Protein AF-A0A7V2UCG8-F1 (afdb_monomer)

Radius of gyration: 23.98 Å; Cα contacts (8 Å, |Δi|>4): 33; chains: 1; bounding box: 62×59×48 Å

Nearest PDB structures (foldseek):
  3lsq-assembly1_A  TM=7.435E-01  e=4.014E+00  Trypanosoma brucei
  5n9j-assembly1_Z  TM=5.204E-01  e=4.277E+00  Schizosaccharomyces pombe

Mean predicted aligned error: 13.53 Å

Foldseek 3Di:
DVLVVLLVVLVVLLVVLVVVLVVPPDDPVRNVVSVVSNVVSVVSNVVSVVVVVVVVVVVVVVVPDDDDDDDPPPDDDDDDPPPDDPDPPPPDDDDD

pLDDT: mean 77.51, std 19.02, range [41.94, 97.88]

Secondary structure (DSSP, 8-state):
-HHHHHHHHHHHHHHHHHHHHHTT-S-HHHHHHHHHHHHHHHHHHHHHHHHHHHHHHHHHHHTT------------S-----PPPPP---------

Sequence (96 aa):
MAKRLSFEKSLETLEKIVAELESGRLTLDEALERYELGMAAYKECMEVLAAAERRIEVLLKRDGGTFETKPLKLAGSAEGEPGPAPRDETEGADGS

Solvent-accessible surface area (backbone atoms only — not comparable to full-atom values): 6099 Å² total; per-residue (Å²): 109,74,68,54,56,50,35,57,49,26,46,55,52,28,53,52,37,51,55,51,60,72,60,70,79,59,54,72,68,56,43,50,54,42,49,55,53,30,55,51,26,48,50,54,36,50,56,46,50,55,53,50,50,54,52,51,53,56,53,40,65,74,71,75,62,89,82,90,85,73,85,86,77,79,88,76,82,90,84,74,82,83,70,83,74,83,78,84,83,78,83,73,83,83,90,132

Structure (mmCIF, N/CA/C/O backbone):
data_AF-A0A7V2UCG8-F1
#
_entry.id   AF-A0A7V2UCG8-F1
#
loop_
_atom_site.group_PDB
_atom_site.id
_atom_site.type_symbol
_atom_site.label_atom_id
_atom_site.label_alt_id
_atom_site.label_comp_id
_atom_site.label_asym_id
_atom_site.label_entity_id
_atom_site.label_seq_id
_atom_site.pdbx_PDB_ins_code
_atom_site.Cartn_x
_atom_site.Cartn_y
_atom_site.Cartn_z
_atom_site.occupancy
_atom_site.B_iso_or_equiv
_atom_site.auth_seq_id
_atom_site.auth_comp_id
_atom_site.auth_asym_id
_atom_site.auth_atom_id
_atom_site.pdbx_PDB_model_num
ATOM 1 N N . MET A 1 1 ? 14.585 -8.733 -8.674 1.00 53.81 1 MET A N 1
ATOM 2 C CA . MET A 1 1 ? 13.872 -9.591 -7.705 1.00 53.81 1 MET A CA 1
ATOM 3 C C . MET A 1 1 ? 13.408 -8.803 -6.485 1.00 53.81 1 MET A C 1
ATOM 5 O O . MET A 1 1 ? 12.205 -8.708 -6.313 1.00 53.81 1 MET A O 1
ATOM 9 N N . ALA A 1 2 ? 14.298 -8.150 -5.722 1.00 63.06 2 ALA A N 1
ATOM 10 C CA . ALA A 1 2 ? 13.929 -7.401 -4.506 1.00 63.06 2 ALA A CA 1
ATOM 11 C C . ALA A 1 2 ? 12.789 -6.375 -4.695 1.00 63.06 2 ALA A C 1
ATOM 13 O O . ALA A 1 2 ? 11.828 -6.384 -3.941 1.00 63.06 2 ALA A O 1
ATOM 14 N N . LYS A 1 3 ? 12.840 -5.568 -5.764 1.00 67.38 3 LYS A N 1
ATOM 15 C CA . LYS A 1 3 ? 11.805 -4.561 -6.060 1.00 67.38 3 LYS A CA 1
ATOM 16 C C . LYS A 1 3 ? 10.456 -5.144 -6.518 1.00 67.38 3 LYS A C 1
ATOM 18 O O . LYS A 1 3 ? 9.437 -4.478 -6.447 1.00 67.38 3 LYS A O 1
ATOM 23 N N . ARG A 1 4 ? 10.446 -6.394 -6.996 1.00 70.81 4 ARG A N 1
ATOM 24 C CA . ARG A 1 4 ? 9.205 -7.110 -7.326 1.00 70.81 4 ARG A CA 1
ATOM 25 C C . ARG A 1 4 ? 8.577 -7.665 -6.051 1.00 70.81 4 ARG A C 1
ATOM 27 O O . ARG A 1 4 ? 7.398 -7.467 -5.831 1.00 70.81 4 ARG A O 1
ATOM 34 N N . LEU A 1 5 ? 9.400 -8.262 -5.185 1.00 75.06 5 LEU A N 1
ATOM 35 C CA . LEU A 1 5 ? 8.973 -8.708 -3.858 1.00 75.06 5 LEU A CA 1
ATOM 36 C C . LEU A 1 5 ? 8.410 -7.560 -3.010 1.00 75.06 5 LEU A C 1
ATOM 38 O O . LEU A 1 5 ? 7.458 -7.781 -2.275 1.00 75.06 5 LEU A O 1
ATOM 42 N N . SER A 1 6 ? 8.976 -6.350 -3.115 1.00 85.56 6 SER A N 1
ATOM 43 C CA . SER A 1 6 ? 8.427 -5.185 -2.415 1.00 85.56 6 SER A CA 1
ATOM 44 C C . SER A 1 6 ? 7.045 -4.804 -2.944 1.00 85.56 6 SER A C 1
ATOM 46 O O . SER A 1 6 ? 6.158 -4.583 -2.140 1.00 85.56 6 SER A O 1
ATOM 48 N N . PHE A 1 7 ? 6.830 -4.804 -4.265 1.00 93.25 7 PHE A N 1
ATOM 49 C CA . PHE A 1 7 ? 5.515 -4.503 -4.840 1.00 93.25 7 PHE A CA 1
ATOM 50 C C . PHE A 1 7 ? 4.439 -5.504 -4.416 1.00 93.25 7 PHE A C 1
ATOM 52 O O . PHE A 1 7 ? 3.412 -5.087 -3.899 1.00 93.25 7 PHE A O 1
ATOM 59 N N . GLU A 1 8 ? 4.687 -6.806 -4.596 1.00 94.31 8 GLU A N 1
ATOM 60 C CA . GLU A 1 8 ? 3.710 -7.850 -4.241 1.00 94.31 8 GLU A CA 1
ATOM 61 C C . GLU A 1 8 ? 3.337 -7.768 -2.753 1.00 94.31 8 GLU A C 1
ATOM 63 O O . GLU A 1 8 ? 2.174 -7.894 -2.389 1.00 94.31 8 GLU A O 1
ATOM 68 N N . LYS A 1 9 ? 4.320 -7.481 -1.889 1.00 93.56 9 LYS A N 1
ATOM 69 C CA . LYS A 1 9 ? 4.094 -7.329 -0.451 1.00 93.56 9 LYS A CA 1
ATOM 70 C C . LYS A 1 9 ? 3.285 -6.074 -0.114 1.00 93.56 9 LYS A C 1
ATOM 72 O O . LYS A 1 9 ? 2.348 -6.167 0.671 1.00 93.56 9 LYS A O 1
ATOM 77 N N . SER A 1 10 ? 3.634 -4.915 -0.678 1.00 93.50 10 SER A N 1
ATOM 78 C CA . SER A 1 10 ? 2.895 -3.668 -0.433 1.00 93.50 10 SER A CA 1
ATOM 79 C C . SER A 1 10 ? 1.465 -3.759 -0.983 1.00 93.50 10 SER A C 1
ATOM 81 O O . SER A 1 10 ? 0.538 -3.267 -0.344 1.00 93.50 10 SER A O 1
ATOM 83 N N . LEU A 1 11 ? 1.260 -4.459 -2.105 1.00 96.12 11 LEU A N 1
ATOM 84 C CA . LEU A 1 11 ? -0.066 -4.736 -2.659 1.00 96.12 11 LEU A CA 1
ATOM 85 C C . LEU A 1 11 ? -0.887 -5.647 -1.737 1.00 96.12 11 LEU A C 1
ATOM 87 O O . LEU A 1 11 ? -2.005 -5.288 -1.384 1.00 96.12 11 LEU A O 1
ATOM 91 N N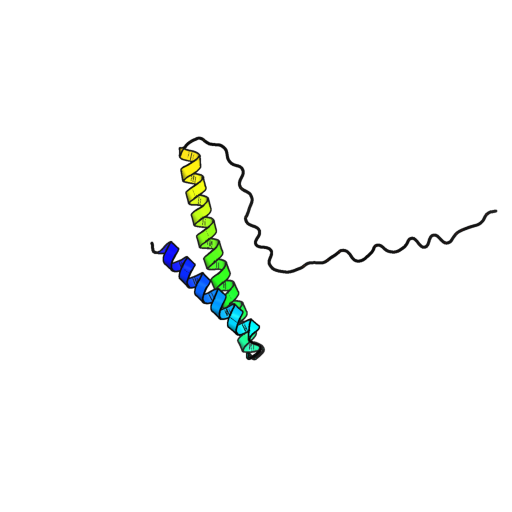 . GLU A 1 12 ? -0.316 -6.759 -1.269 1.00 97.00 12 GLU A N 1
ATOM 92 C CA . GLU A 1 12 ? -0.983 -7.664 -0.323 1.00 97.00 12 GLU A CA 1
ATOM 93 C C . GLU A 1 12 ? -1.357 -6.940 0.985 1.00 97.00 12 GLU A C 1
ATOM 95 O O . GLU A 1 12 ? -2.431 -7.150 1.551 1.00 97.00 12 GLU A O 1
ATOM 100 N N . THR A 1 13 ? -0.478 -6.068 1.487 1.00 95.12 13 THR A N 1
ATOM 101 C CA . THR A 1 13 ? -0.776 -5.225 2.651 1.00 95.12 13 THR A CA 1
ATOM 102 C C . THR A 1 13 ? -1.941 -4.278 2.373 1.00 95.12 13 THR A C 1
ATOM 104 O O . THR A 1 13 ? -2.835 -4.170 3.210 1.00 95.12 13 THR A O 1
ATOM 107 N N . LEU A 1 14 ? -1.963 -3.625 1.210 1.00 96.94 14 LEU A N 1
ATOM 108 C CA . LEU A 1 14 ? -3.042 -2.718 0.829 1.00 96.94 14 LEU A CA 1
ATOM 109 C C . LEU A 1 14 ? -4.390 -3.449 0.721 1.00 96.94 14 LEU A C 1
ATOM 111 O O . LEU A 1 14 ? -5.383 -2.964 1.256 1.00 96.94 14 LEU A O 1
ATOM 115 N N . GLU A 1 15 ? -4.425 -4.629 0.101 1.00 97.44 15 GLU A N 1
ATOM 116 C CA . GLU A 1 15 ? -5.635 -5.457 -0.022 1.00 97.44 15 GLU A CA 1
ATOM 117 C C . GLU A 1 15 ? -6.198 -5.861 1.345 1.00 97.44 15 GLU A C 1
ATOM 119 O O . GLU A 1 15 ? -7.405 -5.768 1.577 1.00 97.44 15 GLU A O 1
ATOM 124 N N . LYS A 1 16 ? -5.326 -6.259 2.280 1.00 97.44 16 LYS A N 1
ATOM 125 C CA . LYS A 1 16 ? -5.729 -6.584 3.657 1.00 97.44 16 LYS A CA 1
ATOM 126 C C . LYS A 1 16 ? -6.340 -5.381 4.362 1.00 97.44 16 LYS A C 1
ATOM 128 O O . LYS A 1 16 ? -7.400 -5.511 4.964 1.00 97.44 16 LYS A O 1
ATOM 133 N N . ILE A 1 17 ? -5.702 -4.219 4.248 1.00 97.25 17 ILE A N 1
ATOM 134 C CA . ILE A 1 17 ? -6.181 -2.978 4.861 1.00 97.25 17 ILE A CA 1
ATOM 135 C C . ILE A 1 17 ? -7.555 -2.592 4.311 1.00 97.25 17 ILE A C 1
ATOM 137 O O . ILE A 1 17 ? -8.449 -2.262 5.087 1.00 97.25 17 ILE A O 1
ATOM 141 N N . VAL A 1 18 ? -7.752 -2.674 2.991 1.00 97.19 18 VAL A N 1
ATOM 142 C CA . VAL A 1 18 ? -9.056 -2.411 2.365 1.00 97.19 18 VAL A CA 1
ATOM 143 C C . VAL A 1 18 ? -10.114 -3.371 2.906 1.00 97.19 18 VAL A C 1
ATOM 145 O O . VAL A 1 18 ? -11.158 -2.916 3.363 1.00 97.19 18 VAL A O 1
ATOM 148 N N . ALA A 1 19 ? -9.826 -4.674 2.959 1.00 97.25 19 ALA A N 1
ATOM 149 C CA . ALA A 1 19 ? -10.766 -5.660 3.494 1.00 97.25 19 ALA A CA 1
ATOM 150 C C . ALA A 1 19 ? -11.136 -5.398 4.968 1.00 97.25 19 ALA A C 1
ATOM 152 O O . ALA A 1 19 ? -12.268 -5.638 5.392 1.00 97.25 19 ALA A O 1
ATOM 153 N N . GLU A 1 20 ? -10.194 -4.902 5.770 1.00 96.06 20 GLU A N 1
ATOM 154 C CA . GLU A 1 20 ? -10.429 -4.550 7.170 1.00 96.06 20 GLU A CA 1
ATOM 155 C C . GLU A 1 20 ? -11.283 -3.285 7.310 1.00 96.06 20 GLU A C 1
ATOM 157 O O . GLU A 1 20 ? -12.219 -3.280 8.114 1.00 96.06 20 GLU A O 1
ATOM 162 N N . LEU A 1 21 ? -11.021 -2.256 6.499 1.00 96.25 21 LEU A N 1
ATOM 163 C CA . LEU A 1 21 ? -11.820 -1.028 6.437 1.00 96.25 21 LEU A CA 1
ATOM 164 C C . LEU A 1 21 ? -13.256 -1.310 5.971 1.00 96.25 21 LEU A C 1
ATOM 166 O O . LEU A 1 21 ? -14.210 -0.835 6.585 1.00 96.25 21 LEU A O 1
ATOM 170 N N . GLU A 1 22 ? -13.425 -2.142 4.944 1.00 96.56 22 GLU A N 1
ATOM 171 C CA . GLU A 1 22 ? -14.735 -2.550 4.418 1.00 96.56 22 GLU A CA 1
ATOM 172 C C . GLU A 1 22 ? -15.511 -3.454 5.383 1.00 96.56 22 GLU A C 1
ATOM 174 O O . GLU A 1 22 ? -16.734 -3.558 5.294 1.00 96.56 22 GLU A O 1
ATOM 179 N N . SER A 1 23 ? -14.829 -4.092 6.341 1.00 95.56 23 SER A N 1
ATOM 180 C CA . SER A 1 23 ? -15.482 -4.987 7.299 1.00 95.56 23 SER A CA 1
ATOM 181 C C . SER A 1 23 ? -16.434 -4.275 8.263 1.00 95.56 23 SER A C 1
ATOM 183 O O . SER A 1 23 ? -17.281 -4.934 8.869 1.00 95.56 23 SER A O 1
ATOM 185 N N . GLY A 1 24 ? -16.272 -2.959 8.452 1.00 91.44 24 GLY A N 1
ATOM 186 C CA . GLY A 1 24 ? -17.095 -2.147 9.352 1.00 91.44 24 GLY A CA 1
ATOM 187 C C . GLY A 1 24 ? -16.962 -2.494 10.841 1.00 91.44 24 GLY A C 1
ATOM 188 O O . GLY A 1 24 ? -17.786 -2.064 11.642 1.00 91.44 24 GLY A O 1
ATOM 189 N N . ARG A 1 25 ? -15.956 -3.294 11.226 1.00 94.56 25 ARG A N 1
ATOM 190 C CA . ARG A 1 25 ? -15.730 -3.735 12.617 1.00 94.56 25 ARG A CA 1
ATOM 191 C C . ARG A 1 25 ? -14.736 -2.873 13.396 1.00 94.56 25 ARG A C 1
ATOM 193 O O . ARG A 1 25 ? -14.522 -3.139 14.574 1.00 94.56 25 ARG A O 1
ATOM 200 N N . LEU A 1 26 ? -14.110 -1.904 12.736 1.00 96.44 26 LEU A N 1
ATOM 201 C CA . LEU A 1 26 ? -13.096 -1.040 13.329 1.00 96.44 26 LEU A CA 1
ATOM 202 C C . LEU A 1 26 ? -13.754 0.140 14.044 1.00 96.44 26 LEU A C 1
ATOM 204 O O . LEU A 1 26 ? -14.752 0.695 13.579 1.00 96.44 26 LEU A O 1
ATOM 208 N N . THR A 1 27 ? -13.165 0.545 15.160 1.00 97.88 27 THR A N 1
ATOM 209 C CA . THR A 1 27 ? -13.423 1.858 15.752 1.00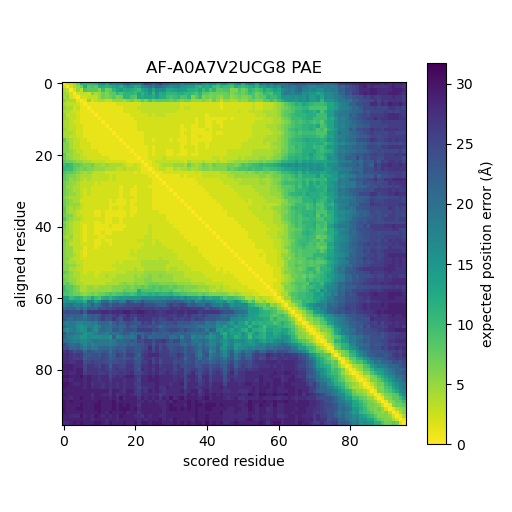 97.88 27 THR A CA 1
ATOM 210 C C . THR A 1 27 ? -12.895 2.971 14.840 1.00 97.88 27 THR A C 1
ATOM 212 O O . THR A 1 27 ? -12.146 2.718 13.896 1.00 97.88 27 THR A O 1
ATOM 215 N N . LEU A 1 28 ? -13.281 4.221 15.112 1.00 96.94 28 LEU A N 1
ATOM 216 C CA . LEU A 1 28 ? -12.821 5.368 14.324 1.00 96.94 28 LEU A CA 1
ATOM 217 C C . LEU A 1 28 ? -11.290 5.490 14.324 1.00 96.94 28 LEU A C 1
ATOM 219 O O . LEU A 1 28 ? -10.699 5.649 13.260 1.00 96.94 28 LEU A O 1
ATOM 223 N N . ASP A 1 29 ? -10.664 5.377 15.495 1.00 97.56 29 ASP A N 1
ATOM 224 C CA . ASP A 1 29 ? -9.211 5.502 15.630 1.00 97.56 29 ASP A CA 1
ATOM 225 C C . ASP A 1 29 ? -8.489 4.373 14.881 1.00 97.56 29 ASP A C 1
ATOM 227 O O . ASP A 1 29 ? -7.574 4.629 14.102 1.00 97.56 29 ASP A O 1
ATOM 231 N N . GLU A 1 30 ? -8.968 3.131 15.008 1.00 97.19 30 GLU A N 1
ATOM 232 C CA . GLU A 1 30 ? -8.420 1.999 14.253 1.00 97.19 30 GLU A CA 1
ATOM 233 C C . GLU A 1 30 ? -8.600 2.179 12.741 1.00 97.19 30 GLU A C 1
ATOM 235 O O . GLU A 1 30 ? -7.696 1.869 11.967 1.00 97.19 30 GLU A O 1
ATOM 240 N N . ALA A 1 31 ? -9.748 2.689 12.289 1.00 96.88 31 ALA A N 1
ATOM 241 C CA . ALA A 1 31 ? -9.983 2.954 10.873 1.00 96.88 31 ALA A CA 1
ATOM 242 C C . ALA A 1 31 ? -9.024 4.025 10.328 1.00 96.88 31 ALA A C 1
ATOM 244 O O . ALA A 1 31 ? -8.515 3.878 9.215 1.00 96.88 31 ALA A O 1
ATOM 245 N N . LEU A 1 32 ? -8.731 5.067 11.111 1.00 97.62 32 LEU A N 1
ATOM 246 C CA . LEU A 1 32 ? -7.750 6.093 10.754 1.00 97.62 32 LEU A CA 1
ATOM 247 C C . LEU A 1 32 ? -6.335 5.511 10.660 1.00 97.62 32 LEU A C 1
ATOM 249 O O . LEU A 1 32 ? -5.659 5.728 9.655 1.00 97.62 32 LEU A O 1
ATOM 253 N N . GLU A 1 33 ? -5.918 4.699 11.633 1.00 97.62 33 GLU A N 1
ATOM 254 C CA . GLU A 1 33 ? -4.619 4.016 11.591 1.00 97.62 33 GLU A CA 1
ATOM 255 C C . GLU A 1 33 ? -4.488 3.110 10.357 1.00 97.62 33 GLU A C 1
ATOM 257 O O . GLU A 1 33 ? -3.473 3.130 9.654 1.00 97.62 33 GLU A O 1
ATOM 262 N N . ARG A 1 34 ? -5.530 2.326 10.044 1.00 97.62 34 ARG A N 1
ATOM 263 C CA . ARG A 1 34 ? -5.544 1.468 8.850 1.00 97.62 34 ARG A CA 1
ATOM 264 C C . ARG A 1 34 ? -5.478 2.288 7.571 1.00 97.62 34 ARG A C 1
ATOM 266 O O . ARG A 1 34 ? -4.732 1.922 6.666 1.00 97.62 34 ARG A O 1
ATOM 273 N N . TYR A 1 35 ? -6.191 3.406 7.501 1.00 95.81 35 TYR A N 1
ATOM 274 C CA . TYR A 1 35 ? -6.132 4.303 6.352 1.00 95.81 35 TYR A CA 1
ATOM 275 C C . TYR A 1 35 ? -4.723 4.871 6.128 1.00 95.81 35 TYR A C 1
ATOM 277 O O . TYR A 1 35 ? -4.218 4.830 5.005 1.00 95.81 35 TYR A O 1
ATOM 285 N N . GLU A 1 36 ? -4.048 5.345 7.178 1.00 97.31 36 GLU A N 1
ATOM 286 C CA . GLU A 1 36 ? -2.680 5.871 7.078 1.00 97.31 36 GLU A CA 1
ATOM 287 C C . GLU A 1 36 ? -1.688 4.812 6.584 1.00 97.31 36 GLU A C 1
ATOM 289 O O . GLU A 1 36 ? -0.896 5.070 5.669 1.00 97.31 36 GLU A O 1
ATOM 294 N N . LEU A 1 37 ? -1.775 3.595 7.128 1.00 96.44 37 LEU A N 1
ATOM 295 C CA . LEU A 1 37 ? -0.978 2.456 6.671 1.00 96.44 37 LEU A CA 1
ATOM 296 C C . LEU A 1 37 ? -1.287 2.096 5.211 1.00 96.44 37 LEU A C 1
ATOM 298 O O . LEU A 1 37 ? -0.368 1.827 4.433 1.00 96.44 37 LEU A O 1
ATOM 302 N N . GLY A 1 38 ? -2.559 2.145 4.814 1.00 96.19 38 GLY A N 1
ATOM 303 C CA . GLY A 1 38 ? -2.991 1.902 3.439 1.00 96.19 38 GLY A CA 1
ATOM 304 C C . GLY A 1 38 ? -2.404 2.929 2.477 1.00 96.19 38 GLY A C 1
ATOM 305 O O . GLY A 1 38 ? -1.868 2.574 1.429 1.00 96.19 38 GLY A O 1
ATOM 306 N N . MET A 1 39 ? -2.402 4.205 2.863 1.00 96.50 39 MET A N 1
ATOM 307 C CA . MET A 1 39 ? -1.796 5.280 2.078 1.00 96.50 39 MET A CA 1
ATOM 308 C C . MET A 1 39 ? -0.281 5.116 1.925 1.00 96.50 39 MET A C 1
ATOM 310 O O . MET A 1 39 ? 0.261 5.433 0.862 1.00 96.50 39 MET A O 1
ATOM 314 N N . ALA A 1 40 ? 0.414 4.621 2.951 1.00 95.25 40 ALA A N 1
ATOM 315 C CA . ALA A 1 40 ? 1.837 4.307 2.860 1.00 95.25 40 ALA A CA 1
ATOM 316 C C . ALA A 1 40 ? 2.097 3.151 1.878 1.00 95.25 40 ALA A C 1
ATOM 318 O O . ALA A 1 40 ? 2.898 3.305 0.954 1.00 95.25 40 ALA A O 1
ATOM 319 N N . ALA A 1 41 ? 1.360 2.043 2.006 1.00 94.62 41 ALA A N 1
ATOM 320 C CA . ALA A 1 41 ? 1.467 0.896 1.104 1.00 94.62 41 ALA A CA 1
ATOM 321 C C . ALA A 1 41 ? 1.142 1.271 -0.356 1.00 94.62 41 ALA A C 1
ATOM 323 O O . ALA A 1 41 ? 1.860 0.886 -1.281 1.00 94.62 41 ALA A O 1
ATOM 324 N N . TYR A 1 42 ? 0.114 2.098 -0.570 1.00 93.69 42 TYR A N 1
ATOM 325 C CA . TYR A 1 42 ? -0.234 2.636 -1.886 1.00 93.69 42 TYR A CA 1
ATOM 326 C C . TYR A 1 42 ? 0.917 3.437 -2.510 1.00 93.69 42 TYR A C 1
ATOM 328 O O . TYR A 1 42 ? 1.256 3.229 -3.678 1.00 93.69 42 TYR A O 1
ATOM 336 N N . LYS A 1 43 ? 1.550 4.332 -1.740 1.00 93.81 43 LYS A N 1
ATOM 337 C CA . LYS A 1 43 ? 2.695 5.122 -2.222 1.00 93.81 43 LYS A CA 1
ATOM 338 C C . LYS A 1 43 ? 3.854 4.225 -2.649 1.00 93.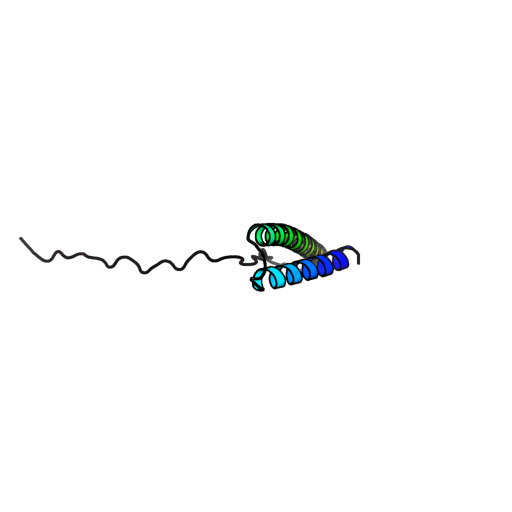81 43 LYS A C 1
ATOM 340 O O . LYS A 1 43 ? 4.393 4.426 -3.735 1.00 93.81 43 LYS A O 1
ATOM 345 N N . GLU A 1 44 ? 4.189 3.208 -1.859 1.00 92.75 44 GLU A N 1
ATOM 346 C CA . GLU A 1 44 ? 5.239 2.246 -2.214 1.00 92.75 44 GLU A CA 1
ATOM 347 C C . GLU A 1 44 ? 4.930 1.514 -3.528 1.00 92.75 44 GLU A C 1
ATOM 349 O O . GLU A 1 44 ? 5.799 1.407 -4.400 1.00 92.75 44 GLU A O 1
ATOM 354 N N . CYS A 1 45 ? 3.684 1.066 -3.719 1.00 93.12 45 CYS A N 1
ATOM 355 C CA . CYS A 1 45 ? 3.244 0.458 -4.975 1.00 93.12 45 CYS A CA 1
ATOM 356 C C . CYS A 1 45 ? 3.477 1.400 -6.164 1.00 93.12 45 CYS A C 1
ATOM 358 O O . CYS A 1 45 ? 4.073 1.000 -7.169 1.00 93.12 45 CYS A O 1
ATOM 360 N N . MET A 1 46 ? 3.067 2.665 -6.039 1.00 92.81 46 MET A N 1
ATOM 361 C CA . MET A 1 46 ? 3.230 3.666 -7.096 1.00 92.81 46 MET A CA 1
ATOM 362 C C . MET A 1 46 ? 4.701 3.946 -7.416 1.00 92.81 46 MET A C 1
ATOM 364 O O . MET A 1 46 ? 5.073 4.036 -8.586 1.00 92.81 46 MET A O 1
ATOM 368 N N . GLU A 1 47 ? 5.570 4.025 -6.410 1.00 91.94 47 GLU A N 1
ATOM 369 C CA . GLU A 1 47 ? 7.007 4.227 -6.618 1.00 91.94 47 GLU A CA 1
ATOM 370 C C . GLU A 1 47 ? 7.669 3.062 -7.360 1.00 91.94 47 GLU A C 1
ATOM 372 O O . GLU A 1 47 ? 8.578 3.260 -8.184 1.00 91.94 47 GLU A O 1
ATOM 377 N N . VAL A 1 48 ? 7.231 1.831 -7.084 1.00 90.88 48 VAL A N 1
ATOM 378 C CA . VAL A 1 48 ? 7.721 0.657 -7.804 1.00 90.88 48 VAL A CA 1
ATOM 379 C C . VAL A 1 48 ? 7.258 0.680 -9.257 1.00 90.88 48 VAL A C 1
ATOM 381 O O . VAL A 1 48 ? 8.099 0.499 -10.145 1.00 90.88 48 VAL A O 1
ATOM 384 N N . LEU A 1 49 ? 5.974 0.951 -9.505 1.00 92.19 49 LEU A N 1
ATOM 385 C CA . LEU A 1 49 ? 5.415 1.037 -10.855 1.00 92.19 49 LEU A CA 1
ATOM 386 C C . LEU A 1 49 ? 6.085 2.145 -11.673 1.00 92.19 49 LEU A C 1
ATOM 388 O O . LEU A 1 49 ? 6.563 1.881 -12.774 1.00 92.19 49 LEU A O 1
ATOM 392 N N . ALA A 1 50 ? 6.251 3.339 -11.103 1.00 89.31 50 ALA A N 1
ATOM 393 C CA . ALA A 1 50 ? 6.924 4.453 -11.768 1.00 89.31 50 ALA A CA 1
ATOM 394 C C . ALA A 1 50 ? 8.384 4.120 -12.125 1.00 89.31 50 ALA A C 1
ATOM 396 O O . ALA A 1 50 ? 8.907 4.533 -13.159 1.00 89.31 50 ALA A O 1
ATOM 397 N N . ALA A 1 51 ? 9.083 3.359 -11.278 1.00 88.25 51 ALA A N 1
ATOM 398 C CA . ALA A 1 51 ? 10.433 2.907 -11.598 1.00 88.25 51 ALA A CA 1
ATOM 399 C C . ALA A 1 51 ? 10.461 1.840 -12.705 1.00 88.25 51 ALA A C 1
ATOM 401 O O . ALA A 1 51 ? 11.422 1.798 -13.477 1.00 88.25 51 ALA A O 1
ATOM 402 N N . ALA A 1 52 ? 9.446 0.976 -12.773 1.00 88.19 52 ALA A N 1
ATOM 403 C CA . ALA A 1 52 ? 9.305 -0.003 -13.845 1.00 88.19 52 ALA A CA 1
ATOM 404 C C . ALA A 1 52 ? 9.023 0.688 -15.187 1.00 88.19 52 ALA A C 1
ATOM 406 O O . ALA A 1 52 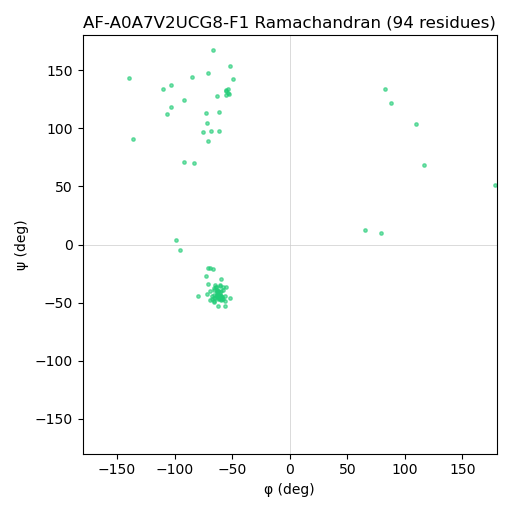? 9.699 0.383 -16.168 1.00 88.19 52 ALA A O 1
ATOM 407 N N . GLU A 1 53 ? 8.123 1.672 -15.203 1.00 88.00 53 GLU A N 1
ATOM 408 C CA . GLU A 1 53 ? 7.814 2.503 -16.372 1.00 88.00 53 GLU A CA 1
ATOM 409 C C . GLU A 1 53 ? 9.073 3.185 -16.922 1.00 88.00 53 GLU A C 1
ATOM 411 O O . GLU A 1 53 ? 9.446 2.949 -18.069 1.00 88.00 53 GLU A O 1
ATOM 416 N N . ARG A 1 54 ? 9.830 3.902 -16.077 1.00 87.38 54 ARG A N 1
ATOM 417 C CA . ARG A 1 54 ? 11.104 4.529 -16.488 1.00 87.38 54 ARG A CA 1
ATOM 418 C C . ARG A 1 54 ? 12.096 3.532 -17.084 1.00 87.38 54 ARG A C 1
ATOM 420 O O . ARG A 1 54 ? 12.850 3.862 -17.997 1.00 87.38 54 ARG A O 1
ATOM 427 N N . ARG A 1 55 ? 12.139 2.304 -16.560 1.00 85.56 55 ARG A N 1
ATOM 428 C CA . ARG A 1 55 ? 13.029 1.264 -17.089 1.00 85.56 55 ARG A CA 1
ATOM 429 C C . ARG A 1 55 ? 12.589 0.807 -18.479 1.00 85.56 55 ARG A C 1
ATOM 431 O O . ARG A 1 55 ? 13.453 0.597 -19.325 1.00 85.56 55 ARG A O 1
ATOM 438 N N . ILE A 1 56 ? 11.284 0.670 -18.708 1.00 85.25 56 ILE A N 1
ATOM 439 C CA . ILE A 1 56 ? 10.715 0.358 -20.023 1.00 85.25 56 ILE A CA 1
ATOM 440 C C . ILE A 1 56 ? 11.036 1.487 -21.008 1.00 85.25 56 ILE A C 1
ATOM 442 O O . ILE A 1 56 ? 11.569 1.213 -22.079 1.00 85.25 56 ILE A O 1
ATOM 446 N N . GLU A 1 57 ? 10.831 2.749 -20.621 1.00 81.94 57 GLU A N 1
ATOM 447 C CA . GLU A 1 57 ? 11.156 3.911 -21.459 1.00 81.94 57 GLU A CA 1
ATOM 448 C C . GLU A 1 57 ? 12.625 3.928 -21.906 1.00 81.94 57 GLU A C 1
ATOM 450 O O . GLU A 1 57 ? 12.920 4.180 -23.073 1.00 81.94 57 GLU A O 1
ATOM 455 N N . VAL A 1 58 ? 13.567 3.653 -20.996 1.00 80.81 58 VAL A N 1
ATOM 456 C CA . VAL A 1 58 ? 15.004 3.622 -21.322 1.00 80.81 58 VAL A CA 1
ATOM 457 C C . VAL A 1 58 ? 15.344 2.489 -22.292 1.00 80.81 58 VAL A C 1
ATOM 459 O O . VAL A 1 58 ? 16.181 2.685 -23.174 1.00 80.81 58 VAL A O 1
ATOM 462 N N . LEU A 1 59 ? 14.723 1.316 -22.140 1.00 76.88 59 LEU A N 1
ATOM 463 C CA . LEU A 1 59 ? 14.928 0.191 -23.056 1.00 76.88 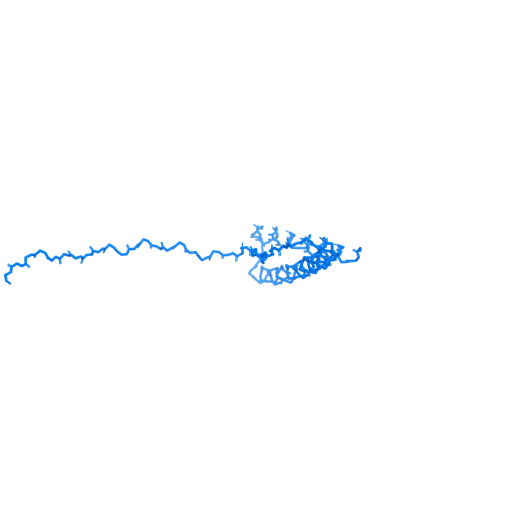59 LEU A CA 1
ATOM 464 C C . LEU A 1 59 ? 14.386 0.518 -24.454 1.00 76.88 59 LEU A C 1
ATOM 466 O O . LEU A 1 59 ? 15.111 0.363 -25.430 1.00 76.88 59 LEU A O 1
ATOM 470 N N . LEU A 1 60 ? 13.179 1.078 -24.539 1.00 74.25 60 LEU A N 1
ATOM 471 C CA . LEU A 1 60 ? 12.552 1.456 -25.810 1.00 74.25 60 LEU A CA 1
ATOM 472 C C . LEU A 1 60 ? 13.295 2.593 -26.530 1.00 74.25 60 LEU A C 1
ATOM 474 O O . LEU A 1 60 ? 13.459 2.541 -27.746 1.00 74.25 60 LEU A O 1
ATOM 478 N N . LYS A 1 61 ? 13.825 3.587 -25.797 1.00 66.69 61 LYS A N 1
ATOM 479 C CA . LYS A 1 61 ? 14.693 4.641 -26.368 1.00 66.69 61 LYS A CA 1
ATOM 480 C C . LYS A 1 61 ? 15.955 4.078 -27.022 1.00 66.69 61 LYS A C 1
ATOM 482 O O . LYS A 1 61 ? 16.478 4.691 -27.948 1.00 66.69 61 LYS A O 1
ATOM 487 N N . ARG A 1 62 ? 16.454 2.936 -26.542 1.00 60.22 62 ARG A N 1
ATOM 488 C CA . ARG A 1 62 ? 17.616 2.250 -27.121 1.00 60.22 62 ARG A CA 1
ATOM 489 C C . ARG A 1 62 ? 17.295 1.577 -28.460 1.00 60.22 62 ARG A C 1
A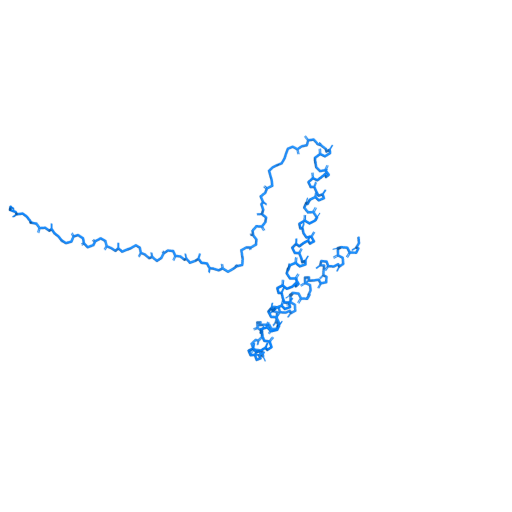TOM 491 O O . ARG A 1 62 ? 18.194 1.487 -29.288 1.00 60.22 62 ARG A O 1
ATOM 498 N N . ASP A 1 63 ? 16.037 1.189 -28.671 1.00 64.69 63 ASP A N 1
ATOM 499 C CA . ASP A 1 63 ? 15.571 0.445 -29.850 1.00 64.69 63 ASP A CA 1
ATOM 500 C C . ASP A 1 63 ? 14.915 1.334 -30.935 1.00 64.69 63 ASP A C 1
ATOM 502 O O . ASP A 1 63 ? 14.478 0.835 -31.968 1.00 64.69 63 ASP A O 1
ATOM 506 N N . GLY A 1 64 ? 14.894 2.663 -30.760 1.00 65.06 64 GLY A N 1
ATOM 507 C CA . GLY A 1 64 ? 14.612 3.626 -31.840 1.00 65.06 64 GLY A CA 1
ATOM 508 C C . GLY A 1 64 ? 13.141 3.833 -32.238 1.00 65.06 64 GLY A C 1
ATOM 509 O O . GLY A 1 64 ? 12.885 4.499 -33.238 1.00 65.06 64 GLY A O 1
ATOM 510 N N . GLY A 1 65 ? 12.168 3.314 -31.483 1.00 56.69 65 GLY A N 1
ATOM 511 C CA . GLY A 1 65 ? 10.736 3.471 -31.781 1.00 56.69 65 GLY A CA 1
ATOM 512 C C . GLY A 1 65 ? 10.052 4.518 -30.899 1.00 56.69 65 GLY A C 1
ATOM 513 O O . GLY A 1 65 ? 10.015 4.371 -29.681 1.00 56.69 65 GLY A O 1
ATOM 514 N N . THR A 1 66 ? 9.516 5.572 -31.510 1.00 54.41 66 THR A N 1
ATOM 515 C CA . THR A 1 66 ? 8.766 6.686 -30.901 1.00 54.41 66 THR A CA 1
ATOM 516 C C . THR A 1 66 ? 7.583 6.217 -30.042 1.00 54.41 66 THR A C 1
ATOM 518 O O . THR A 1 66 ? 6.774 5.422 -30.511 1.00 54.41 66 THR A O 1
ATOM 521 N N . PHE A 1 67 ? 7.420 6.774 -28.832 1.00 59.88 67 PHE A N 1
ATOM 522 C CA . PHE A 1 67 ? 6.207 6.584 -28.021 1.00 59.88 67 PHE A CA 1
ATOM 523 C C . PHE A 1 67 ? 5.751 7.863 -27.312 1.00 59.88 67 PHE A C 1
ATOM 525 O O . PHE A 1 67 ? 6.570 8.633 -26.808 1.00 59.88 67 PHE A O 1
ATOM 532 N N . GLU A 1 68 ? 4.427 8.030 -27.235 1.00 55.72 68 GLU A N 1
ATOM 533 C CA . GLU A 1 68 ? 3.749 8.911 -26.283 1.00 55.72 68 GLU A CA 1
ATOM 534 C C . GLU A 1 68 ? 3.396 8.113 -25.022 1.00 55.72 68 GLU A C 1
ATOM 536 O O . GLU A 1 68 ? 2.705 7.095 -25.100 1.00 55.72 68 GLU A O 1
ATOM 541 N N . THR A 1 69 ? 3.840 8.582 -23.855 1.00 55.94 69 THR A N 1
ATOM 542 C CA . THR A 1 69 ? 3.396 8.065 -22.556 1.00 55.94 69 THR A CA 1
ATOM 543 C C . THR A 1 69 ? 2.391 9.036 -21.939 1.00 55.94 69 THR A C 1
ATOM 545 O O . THR A 1 69 ? 2.554 10.256 -22.000 1.00 55.94 69 THR A O 1
ATOM 548 N N . LYS A 1 70 ? 1.309 8.500 -21.362 1.00 55.22 70 LYS A N 1
ATOM 549 C CA . LYS A 1 70 ? 0.360 9.270 -20.549 1.00 55.22 70 LYS A CA 1
ATOM 550 C C . LYS A 1 70 ? 0.507 8.841 -19.091 1.00 55.22 70 LYS A C 1
ATOM 552 O O . LYS A 1 70 ? 0.505 7.637 -18.841 1.00 55.22 70 LYS A O 1
ATOM 557 N N . PRO A 1 71 ? 0.572 9.790 -18.139 1.00 63.84 71 PRO A N 1
ATOM 558 C CA . PRO A 1 71 ? 0.617 9.465 -16.721 1.00 63.84 71 PRO A CA 1
ATOM 559 C C . PRO A 1 71 ? -0.565 8.581 -16.328 1.00 63.84 71 PRO A C 1
ATOM 561 O O . PRO A 1 71 ? -1.717 8.891 -16.648 1.00 63.84 71 PRO A O 1
ATOM 564 N N . LEU A 1 72 ? -0.277 7.502 -15.604 1.00 58.62 72 LEU A N 1
ATOM 565 C CA . LEU A 1 72 ? -1.283 6.597 -15.062 1.00 58.62 72 LEU A CA 1
ATOM 566 C C . LEU A 1 72 ? -2.032 7.314 -13.924 1.00 58.62 72 LEU A C 1
ATOM 568 O O . LEU A 1 72 ? -1.624 7.290 -12.766 1.00 58.62 72 LEU A O 1
ATOM 572 N N . LYS A 1 73 ? -3.118 8.021 -14.261 1.00 59.62 73 LYS A N 1
ATOM 573 C CA . LYS A 1 73 ? -4.064 8.560 -13.274 1.00 59.62 73 LYS A CA 1
ATOM 574 C C . LYS A 1 73 ? -4.921 7.411 -12.747 1.00 59.62 73 LYS A C 1
ATOM 576 O O . LYS A 1 73 ? -5.910 7.040 -13.374 1.00 59.62 73 LYS A O 1
ATOM 581 N N . LEU A 1 74 ? -4.551 6.855 -11.598 1.00 55.88 74 LEU A N 1
ATOM 582 C CA . LEU A 1 74 ? -5.462 6.034 -10.801 1.00 55.88 74 LEU A CA 1
ATOM 583 C C . LEU A 1 74 ? -6.493 6.970 -10.165 1.00 55.88 74 LEU A C 1
ATOM 585 O O . LEU A 1 74 ? -6.174 7.746 -9.268 1.00 55.88 74 LEU A O 1
ATOM 589 N N . ALA A 1 75 ? -7.709 6.958 -10.707 1.00 49.22 75 ALA A N 1
ATOM 590 C CA . ALA A 1 75 ? -8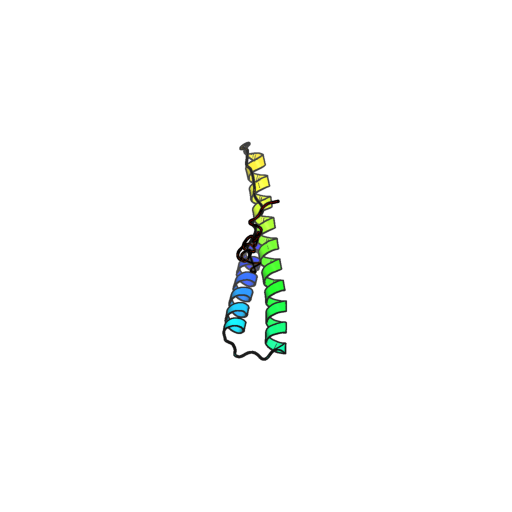.827 7.730 -10.187 1.00 49.22 75 ALA A CA 1
ATOM 591 C C . ALA A 1 75 ? -9.248 7.167 -8.821 1.00 49.22 75 ALA A C 1
ATOM 593 O O . ALA A 1 75 ? -9.967 6.175 -8.744 1.00 49.22 75 ALA A O 1
ATOM 594 N N . GLY A 1 76 ? -8.770 7.800 -7.751 1.00 48.34 76 GLY A N 1
ATOM 595 C CA . GLY A 1 76 ? -9.295 7.651 -6.402 1.00 48.34 76 GLY A CA 1
ATOM 596 C C . GLY A 1 76 ? -10.066 8.908 -6.016 1.00 48.34 76 GLY A C 1
ATOM 597 O O . GLY A 1 76 ? -9.456 9.957 -5.832 1.00 48.34 76 GLY A O 1
ATOM 598 N N . SER A 1 77 ? -11.382 8.739 -5.876 1.00 41.94 77 SER A N 1
ATOM 599 C CA . SER A 1 77 ? -12.365 9.640 -5.255 1.00 41.94 77 SER A CA 1
ATOM 600 C C . SER A 1 77 ? -13.018 10.718 -6.130 1.00 41.94 77 SER A C 1
ATOM 602 O O . SER A 1 77 ? -12.387 11.575 -6.736 1.00 41.94 77 SER A O 1
ATOM 604 N N . ALA A 1 78 ? -14.346 10.607 -6.154 1.00 52.22 78 ALA A N 1
ATOM 605 C CA . ALA A 1 78 ? -15.337 11.446 -6.798 1.00 52.22 78 ALA A CA 1
ATOM 606 C C . ALA A 1 78 ? -15.228 12.945 -6.468 1.00 52.22 78 ALA A C 1
ATOM 608 O O . ALA A 1 78 ? -15.298 13.333 -5.309 1.00 52.22 78 ALA A O 1
ATOM 609 N N . GLU A 1 79 ? -15.224 13.762 -7.518 1.00 47.22 79 GLU A N 1
ATOM 610 C CA . GLU A 1 79 ? -15.848 15.089 -7.574 1.00 47.22 79 GLU A CA 1
ATOM 611 C C . GLU A 1 79 ? -16.559 15.111 -8.939 1.00 47.22 79 GLU A C 1
ATOM 613 O O . GLU A 1 79 ? -15.917 15.145 -9.983 1.00 47.22 79 GLU A O 1
ATOM 618 N N . GLY A 1 80 ? -17.827 14.714 -9.027 1.00 42.03 80 GLY A N 1
ATOM 619 C CA . GLY A 1 80 ? -18.983 15.545 -8.712 1.00 42.03 80 GLY A CA 1
ATOM 620 C C . GLY A 1 80 ? -19.673 15.855 -10.043 1.00 42.03 80 GLY A C 1
ATOM 621 O O . GLY A 1 80 ? -19.155 16.639 -10.833 1.00 42.03 80 GLY A O 1
ATOM 622 N N . GLU A 1 81 ? -20.792 15.190 -10.342 1.00 46.97 81 GLU A N 1
ATOM 623 C CA . GLU A 1 81 ? -21.626 15.591 -11.479 1.00 46.97 81 GLU A CA 1
ATOM 624 C C . GLU A 1 81 ? -21.963 17.085 -11.333 1.00 46.97 81 GLU A C 1
ATOM 626 O O . GLU A 1 81 ? -22.388 17.497 -10.248 1.00 46.97 81 GLU A O 1
ATOM 631 N N . PRO A 1 82 ? -21.788 17.925 -12.370 1.00 52.69 82 PRO A N 1
ATOM 632 C CA . PRO A 1 82 ? -22.356 19.259 -12.330 1.00 52.69 82 PRO A CA 1
ATOM 633 C C . PRO A 1 82 ? -23.876 19.097 -12.234 1.00 52.69 82 PRO A C 1
ATOM 635 O O . PRO A 1 82 ? -24.513 18.565 -13.145 1.00 52.69 82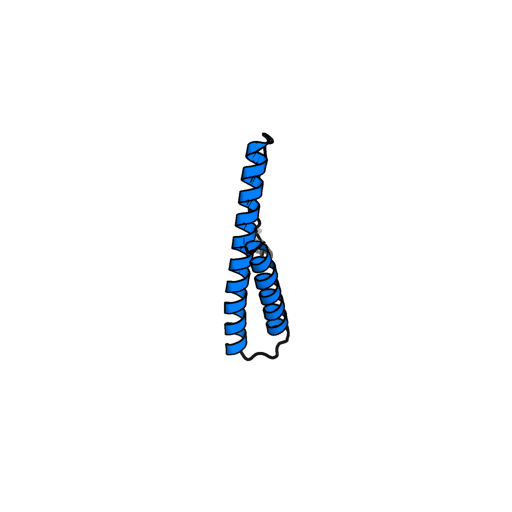 PRO A O 1
ATOM 638 N N . GLY A 1 83 ? -24.442 19.509 -11.097 1.00 57.59 83 GLY A N 1
ATOM 639 C CA . GLY A 1 83 ? -25.886 19.544 -10.886 1.00 57.59 83 GLY A CA 1
ATOM 640 C C . GLY A 1 83 ? -26.589 20.304 -12.019 1.00 57.59 83 GLY A C 1
ATOM 641 O O . GLY A 1 83 ? -25.969 21.151 -12.670 1.00 57.59 83 GLY A O 1
ATOM 642 N N . PRO A 1 84 ? -27.870 19.997 -12.291 1.00 59.91 84 PRO A N 1
ATOM 643 C CA . PRO A 1 84 ? -28.577 20.548 -13.438 1.00 59.91 84 PRO A CA 1
ATOM 644 C C . PRO A 1 84 ? -28.524 22.078 -13.412 1.00 59.91 84 PRO A C 1
ATOM 646 O O . PRO A 1 84 ? -28.760 22.695 -12.372 1.00 59.91 84 PRO A O 1
ATOM 649 N N . ALA A 1 85 ? -28.191 22.666 -14.565 1.00 59.66 85 ALA A N 1
ATOM 650 C CA . ALA A 1 85 ? -28.117 24.109 -14.751 1.00 59.66 85 ALA A CA 1
ATOM 651 C C . ALA A 1 85 ? -29.391 24.798 -14.220 1.00 59.66 85 ALA A C 1
ATOM 653 O O . ALA A 1 85 ? -30.487 24.246 -14.388 1.00 59.66 85 ALA A O 1
ATOM 654 N N . PRO A 1 86 ? -29.278 25.989 -13.600 1.00 59.69 86 PRO A N 1
ATOM 655 C CA . PRO A 1 86 ? -30.452 26.757 -13.217 1.00 59.69 86 PRO A CA 1
ATOM 656 C C . PRO A 1 86 ? -31.314 26.982 -14.462 1.00 59.69 86 PRO A C 1
ATOM 658 O O . PRO A 1 86 ? -30.813 27.370 -15.519 1.00 59.69 86 PRO A O 1
ATOM 661 N N . ARG A 1 87 ? -32.605 26.658 -14.350 1.00 62.22 87 ARG A N 1
ATOM 662 C CA . ARG A 1 87 ? -33.581 26.952 -15.398 1.00 62.22 87 ARG A CA 1
ATOM 663 C C . ARG A 1 87 ? -33.655 28.468 -15.529 1.00 62.22 87 ARG A C 1
ATOM 665 O O . ARG A 1 87 ? -33.798 29.156 -14.524 1.00 62.22 87 ARG A O 1
ATOM 672 N N . ASP A 1 88 ? -33.504 28.946 -16.756 1.00 53.66 88 ASP A N 1
ATOM 673 C CA . ASP A 1 88 ? -33.640 30.350 -17.117 1.00 53.66 88 ASP A CA 1
ATOM 674 C C . ASP A 1 88 ? -35.069 30.812 -16.796 1.00 53.66 88 ASP A C 1
ATOM 676 O O . ASP A 1 88 ? -36.008 30.541 -17.542 1.00 53.66 88 ASP A O 1
ATOM 680 N N . GLU A 1 89 ? -35.249 31.448 -15.641 1.00 57.59 89 GLU A N 1
ATOM 681 C CA . GLU A 1 89 ? -36.441 32.231 -15.326 1.00 57.59 89 GLU A CA 1
ATOM 682 C C . GLU A 1 89 ? -36.263 33.624 -15.942 1.00 57.59 89 GLU A C 1
ATOM 684 O O . GLU A 1 89 ? -36.062 34.615 -15.246 1.00 57.59 89 GLU A O 1
ATOM 689 N N . THR A 1 90 ? -36.319 33.712 -17.273 1.00 57.41 90 THR A N 1
ATOM 690 C CA . THR A 1 90 ? -36.683 34.970 -17.935 1.00 57.41 90 THR A CA 1
ATOM 691 C C . THR A 1 90 ? -38.192 34.983 -18.153 1.00 57.41 90 THR A C 1
ATOM 693 O O . THR A 1 90 ? -38.727 34.850 -19.251 1.00 57.41 90 THR A O 1
ATOM 696 N N . GLU A 1 91 ? -38.901 35.127 -17.034 1.00 55.72 91 GLU A N 1
ATOM 697 C CA . GLU A 1 91 ? -40.259 35.649 -17.023 1.00 55.72 91 GLU A CA 1
ATOM 698 C C . GLU A 1 91 ? -40.165 37.159 -17.295 1.00 55.72 91 GLU A C 1
ATOM 700 O O . GLU A 1 91 ? -39.573 37.915 -16.527 1.00 55.7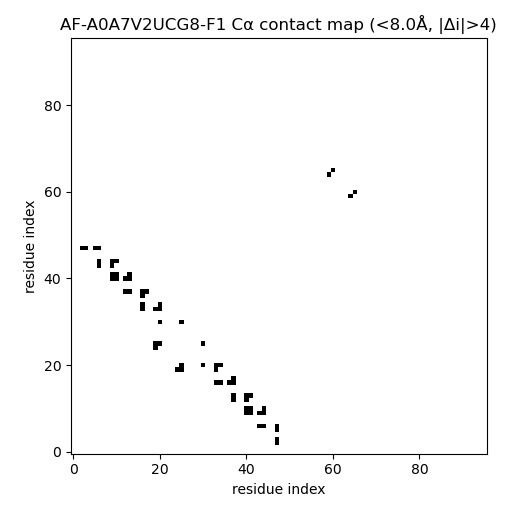2 91 GLU A O 1
ATOM 705 N N . GLY A 1 92 ? -40.672 37.587 -18.448 1.00 48.97 92 GLY A N 1
ATOM 706 C CA . GLY A 1 92 ? -40.594 38.978 -18.887 1.00 48.97 92 GLY A CA 1
ATOM 707 C C . GLY A 1 92 ? -41.215 39.175 -20.259 1.00 48.97 92 GLY A C 1
ATOM 708 O O . GLY A 1 92 ? -40.576 39.680 -21.178 1.00 48.97 92 GLY A O 1
ATOM 709 N N . ALA A 1 93 ? -42.447 38.696 -20.408 1.00 53.72 93 ALA A N 1
ATOM 710 C CA . ALA A 1 93 ? -43.332 39.163 -21.457 1.00 53.72 93 ALA A CA 1
ATOM 711 C C . ALA A 1 93 ? -43.791 40.597 -21.144 1.00 53.72 93 ALA A C 1
ATOM 713 O O . ALA A 1 93 ? -44.041 40.924 -19.989 1.00 53.72 93 ALA A O 1
ATOM 714 N N . ASP A 1 94 ? -43.995 41.349 -22.225 1.00 50.28 94 ASP A N 1
ATOM 715 C CA . ASP A 1 94 ? -44.554 42.703 -22.309 1.00 50.28 94 ASP A CA 1
ATOM 716 C C . ASP A 1 94 ? -43.552 43.850 -22.034 1.00 50.28 94 ASP A C 1
ATOM 718 O O . ASP A 1 94 ? -42.689 43.770 -21.173 1.00 50.28 94 ASP A O 1
ATOM 722 N N . GLY A 1 95 ? -43.482 44.918 -22.828 1.00 56.75 95 GLY A N 1
ATOM 723 C CA . GLY A 1 95 ? -44.365 45.349 -23.903 1.00 56.75 95 GLY A CA 1
ATOM 724 C C . GLY A 1 95 ? -45.014 46.685 -23.574 1.00 56.75 95 GLY A C 1
ATOM 725 O O . GLY A 1 95 ? -46.226 46.717 -23.399 1.00 56.75 95 GLY A O 1
ATOM 726 N N . SER A 1 96 ? -44.234 47.772 -23.537 1.00 47.69 96 SER A N 1
ATOM 727 C CA . SER A 1 96 ? -44.642 49.159 -23.853 1.00 47.69 96 SER A CA 1
ATOM 728 C C . SER A 1 96 ? -43.432 50.087 -23.895 1.00 47.69 96 SER A C 1
ATOM 730 O O . SER A 1 96 ? -42.558 49.952 -23.012 1.00 47.69 96 SER A O 1
#